Protein AF-A0A7S1ZAR5-F1 (afdb_monomer)

Secondary structure (DSSP, 8-state):
----------TT-EEE---SS--TT--TTGGGTT-EEEEEEE-SSEEEEEESS-B-SSPEEEEEE-TTT--EEEEEEPEEE--SB---SSPEEEE--HHHHHTT-SEEGGG-TTS-EEE-HHHHHHHHHTTSS-GGGEEEEE-BEEEE-S----TT-SS--------

Radius of gyration: 18.42 Å; Cα contacts (8 Å, |Δi|>4): 302; chains: 1; bounding box: 36×43×60 Å

Sequence (167 aa):
NRSDFRKKCAPGTLLRGSSTRRSPFLLSNQKFHKSLILIISDDEDSTIGVMLNHPAAKGLQMEVKETRTGKNIVLAAPIRVGGVIDGLESPLWLHCSPRLREAQIGRPIGGCWEHIWQCTYEEAADALADDLVKLEEFLVVNGISIWPKGEIETEENSGNMLESSSF

Nearest PDB structures (foldseek):
  2ew0-assembly1_A  TM=6.584E-01  e=2.073E-05  Acinetobacter baylyi ADP1
  2hrx-assembly1_A  TM=6.009E-01  e=3.682E-04  Corynebacterium diphtheriae
  2mui-assembly1_A  TM=5.507E-01  e=2.170E-04  Pseudomonas aeruginosa PAO1
  8ipy-assembly1_T  TM=2.490E-01  e=2.320E+00  Homo sapiens
  8i9p-assembly1_LT  TM=2.124E-01  e=2.609E+00  Thermochaetoides thermophila DSM 1495

Structure (mmCIF, N/CA/C/O backbone):
data_AF-A0A7S1ZAR5-F1
#
_entry.id   AF-A0A7S1ZAR5-F1
#
loop_
_atom_site.group_PDB
_atom_site.id
_atom_site.type_symbol
_atom_site.label_atom_id
_atom_site.label_alt_id
_atom_site.label_comp_id
_atom_site.label_asym_id
_atom_site.label_entity_id
_atom_site.label_seq_id
_atom_site.pdbx_PDB_ins_code
_atom_site.Cartn_x
_atom_site.Cartn_y
_atom_site.Cartn_z
_atom_site.occupancy
_atom_site.B_iso_or_equiv
_atom_site.auth_seq_id
_atom_site.auth_comp_id
_atom_site.auth_asym_id
_atom_site.auth_atom_id
_atom_site.pdbx_PDB_model_num
ATOM 1 N N . ASN A 1 1 ? 8.930 19.153 -34.744 1.00 36.06 1 ASN A N 1
ATOM 2 C CA . ASN A 1 1 ? 7.801 18.200 -34.665 1.00 36.06 1 ASN A CA 1
ATOM 3 C C . ASN A 1 1 ? 8.284 16.762 -34.732 1.00 36.06 1 ASN A C 1
ATOM 5 O O . ASN A 1 1 ? 8.284 16.168 -35.799 1.00 36.06 1 ASN A O 1
ATOM 9 N N . ARG A 1 2 ? 8.727 16.226 -33.594 1.00 33.44 2 ARG A N 1
ATOM 10 C CA . ARG A 1 2 ? 8.939 14.794 -33.332 1.00 33.44 2 ARG A CA 1
ATOM 11 C C . ARG A 1 2 ? 9.039 14.655 -31.812 1.00 33.44 2 ARG A C 1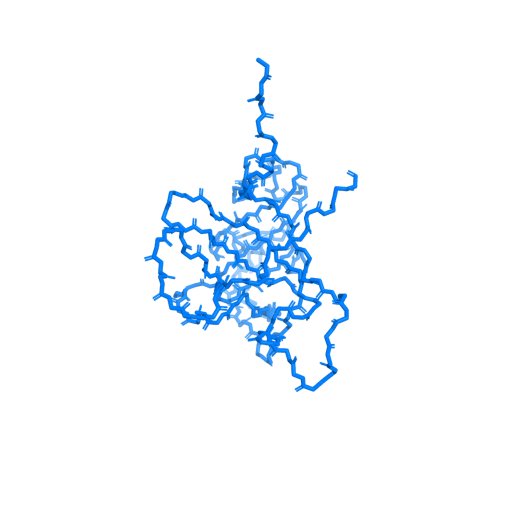
ATOM 13 O O . ARG A 1 2 ? 10.123 14.635 -31.248 1.00 33.44 2 ARG A O 1
ATOM 20 N N . SER A 1 3 ? 7.895 14.732 -31.143 1.00 35.56 3 SER A N 1
ATOM 21 C CA . SER A 1 3 ? 7.780 14.395 -29.726 1.00 35.56 3 SER A CA 1
ATOM 22 C C . SER A 1 3 ? 7.501 12.900 -29.654 1.00 35.56 3 SER A C 1
ATOM 24 O O . SER A 1 3 ? 6.362 12.469 -29.835 1.00 35.56 3 SER A O 1
ATOM 26 N N . ASP A 1 4 ? 8.572 12.126 -29.489 1.00 38.69 4 ASP A N 1
ATOM 27 C CA . ASP A 1 4 ? 8.529 10.690 -29.232 1.00 38.69 4 ASP A CA 1
ATOM 28 C C . ASP A 1 4 ? 7.666 10.425 -27.992 1.00 38.69 4 ASP A C 1
ATOM 30 O O . ASP A 1 4 ? 8.064 10.684 -26.856 1.00 38.69 4 ASP A O 1
ATOM 34 N N . PHE A 1 5 ? 6.467 9.894 -28.217 1.00 37.72 5 PHE A N 1
ATOM 35 C CA . PHE A 1 5 ? 5.571 9.345 -27.203 1.00 37.72 5 PHE A CA 1
ATOM 36 C C . PHE A 1 5 ? 6.128 8.000 -26.700 1.00 37.72 5 PHE A C 1
ATOM 38 O O . PHE A 1 5 ? 5.479 6.958 -26.781 1.00 37.72 5 PHE A O 1
ATOM 45 N N . ARG A 1 6 ? 7.348 7.981 -26.150 1.00 43.72 6 ARG A N 1
ATOM 46 C CA . ARG A 1 6 ? 7.689 6.915 -25.203 1.00 43.72 6 ARG A CA 1
ATOM 47 C C . ARG A 1 6 ? 6.853 7.203 -23.964 1.00 43.72 6 ARG A C 1
ATOM 49 O O . ARG A 1 6 ? 7.216 8.076 -23.182 1.00 43.72 6 ARG A O 1
ATOM 56 N N . LYS A 1 7 ? 5.706 6.527 -23.814 1.00 50.03 7 LYS A N 1
ATOM 57 C CA . LYS A 1 7 ? 4.964 6.479 -22.544 1.00 50.03 7 LYS A CA 1
ATOM 58 C C . LYS A 1 7 ? 5.958 6.029 -21.474 1.00 50.03 7 LYS A C 1
ATOM 60 O O . LYS A 1 7 ? 6.278 4.847 -21.378 1.00 50.03 7 LYS A O 1
ATOM 65 N N . LYS A 1 8 ? 6.524 6.994 -20.753 1.00 62.84 8 LYS A N 1
ATOM 66 C CA . LYS A 1 8 ? 7.488 6.741 -19.690 1.00 62.84 8 LYS A CA 1
ATOM 67 C C . LYS A 1 8 ? 6.717 6.047 -18.572 1.00 62.84 8 LYS A C 1
ATOM 69 O O . LYS A 1 8 ? 5.612 6.469 -18.233 1.00 62.84 8 LYS A O 1
ATOM 74 N N . CYS A 1 9 ? 7.250 4.940 -18.075 1.00 74.56 9 CYS A N 1
ATOM 75 C CA . CYS A 1 9 ? 6.627 4.163 -17.017 1.00 74.56 9 CYS A CA 1
ATOM 76 C C . CYS A 1 9 ? 6.784 4.933 -15.698 1.00 74.56 9 CYS A C 1
ATOM 78 O O . CYS A 1 9 ? 7.759 4.749 -14.990 1.00 74.56 9 CYS A O 1
ATOM 80 N N . ALA A 1 10 ? 5.892 5.884 -15.421 1.00 88.62 10 ALA A N 1
ATOM 81 C CA . ALA A 1 10 ? 6.001 6.745 -14.246 1.00 88.62 10 ALA A CA 1
ATOM 82 C C . ALA A 1 10 ? 5.423 6.058 -12.994 1.00 88.62 10 ALA A C 1
ATOM 84 O O . ALA A 1 10 ? 4.540 5.200 -13.131 1.00 88.62 10 ALA A O 1
ATOM 85 N N . PRO A 1 11 ? 5.840 6.451 -11.775 1.00 92.25 11 PRO A N 1
ATOM 86 C CA . PRO A 1 11 ? 5.190 5.990 -10.554 1.00 92.25 11 PRO A CA 1
ATOM 87 C C . PRO A 1 11 ? 3.676 6.234 -10.608 1.00 92.25 11 PRO A C 1
ATOM 89 O O . PRO A 1 11 ? 3.221 7.239 -11.148 1.00 92.25 11 PRO A O 1
ATOM 92 N N . GLY A 1 12 ? 2.894 5.285 -10.100 1.00 91.25 12 GLY A N 1
ATOM 93 C CA . GLY A 1 12 ? 1.431 5.276 -10.196 1.00 91.25 12 GLY A CA 1
ATOM 94 C C . GLY A 1 12 ? 0.896 4.565 -11.445 1.00 91.25 12 GLY A C 1
ATOM 95 O O . GLY A 1 12 ? -0.294 4.264 -11.514 1.00 91.25 12 GLY A O 1
ATOM 96 N N . THR A 1 13 ? 1.756 4.230 -12.412 1.00 90.06 13 THR A N 1
ATOM 97 C CA . THR A 1 13 ? 1.364 3.432 -13.582 1.00 90.06 13 THR A CA 1
ATOM 98 C C . THR A 1 13 ? 1.058 1.990 -13.176 1.00 90.06 13 THR A C 1
ATOM 100 O O . THR A 1 13 ? 1.860 1.349 -12.494 1.00 90.06 13 THR A O 1
ATOM 103 N N . LEU A 1 14 ? -0.071 1.452 -13.648 1.00 90.00 14 LEU A N 1
ATOM 104 C CA . LEU A 1 14 ? -0.390 0.027 -13.565 1.00 90.00 14 LEU A CA 1
ATOM 105 C C . LEU A 1 14 ? -0.016 -0.676 -14.872 1.00 90.00 14 LEU A C 1
ATOM 107 O O . LEU A 1 14 ? -0.495 -0.319 -15.948 1.00 90.00 14 LEU A O 1
ATOM 111 N N . LEU A 1 15 ? 0.813 -1.708 -14.768 1.00 87.06 15 LEU A N 1
ATOM 112 C CA . LEU A 1 15 ? 1.162 -2.602 -15.861 1.00 87.06 15 LEU A CA 1
ATOM 113 C C . LEU A 1 15 ? 0.459 -3.941 -15.687 1.00 87.06 15 LEU A C 1
ATOM 115 O O . LEU A 1 15 ? 0.396 -4.503 -14.594 1.00 87.06 15 LEU A O 1
ATOM 119 N N . ARG A 1 16 ? -0.020 -4.493 -16.797 1.00 86.19 16 ARG A N 1
ATOM 120 C CA . ARG A 1 16 ? -0.573 -5.842 -16.844 1.00 86.19 16 ARG A CA 1
ATOM 121 C C . ARG A 1 16 ? 0.412 -6.760 -17.554 1.00 86.19 16 ARG A C 1
ATOM 123 O O . ARG A 1 16 ? 0.764 -6.521 -18.706 1.00 86.19 16 ARG A O 1
ATOM 130 N N . GLY A 1 17 ? 0.807 -7.842 -16.892 1.00 77.25 17 GLY A N 1
ATOM 131 C CA . GLY A 1 17 ? 1.562 -8.922 -17.513 1.00 77.25 17 GLY A CA 1
ATOM 132 C C . GLY A 1 17 ? 0.778 -9.514 -18.686 1.00 77.25 17 GLY A C 1
ATOM 133 O O . GLY A 1 17 ? -0.336 -10.021 -18.509 1.00 77.25 17 GLY A O 1
ATOM 134 N N . SER A 1 18 ? 1.342 -9.419 -19.892 1.00 70.12 18 SER A N 1
ATOM 135 C CA . SER A 1 18 ? 0.718 -9.920 -21.120 1.00 70.12 18 SER A CA 1
ATOM 136 C C . SER A 1 18 ? 0.540 -11.448 -21.101 1.00 70.12 18 SER A C 1
ATOM 138 O O . SER A 1 18 ? 1.280 -12.178 -20.441 1.00 70.12 18 SER A O 1
ATOM 140 N N . SER A 1 19 ? -0.462 -11.935 -21.841 1.00 56.47 19 SER A N 1
ATOM 141 C CA . SER A 1 19 ? -0.774 -13.365 -22.018 1.00 56.47 19 SER A CA 1
ATOM 142 C C . SER A 1 19 ? -0.752 -13.810 -23.488 1.00 56.47 19 SER A C 1
ATOM 144 O O . SER A 1 19 ? -1.188 -14.914 -23.817 1.00 56.47 19 SER A O 1
ATOM 146 N N . THR A 1 20 ? -0.263 -12.969 -24.405 1.00 52.38 20 THR A N 1
ATOM 147 C CA . THR A 1 20 ? -0.336 -13.250 -25.843 1.00 52.38 20 THR A CA 1
ATOM 148 C C . THR A 1 20 ? 0.743 -14.249 -26.294 1.00 52.38 20 THR A C 1
ATOM 150 O O . THR A 1 20 ? 1.925 -13.936 -26.364 1.00 52.38 20 THR A O 1
ATOM 153 N N . ARG A 1 21 ? 0.285 -15.471 -26.615 1.00 54.81 21 ARG A N 1
ATOM 154 C CA . ARG A 1 21 ? 0.932 -16.556 -27.392 1.00 54.81 21 ARG A CA 1
ATOM 155 C C . ARG A 1 21 ? 2.422 -16.847 -27.102 1.00 54.81 21 ARG A C 1
ATOM 157 O O . ARG A 1 21 ? 3.281 -16.603 -27.942 1.00 54.81 21 ARG A O 1
ATOM 164 N N . ARG A 1 22 ? 2.712 -17.544 -25.998 1.00 52.44 22 ARG A N 1
ATOM 165 C CA . ARG A 1 22 ? 3.873 -18.457 -25.884 1.00 52.44 22 ARG A CA 1
ATOM 166 C C . ARG A 1 22 ? 3.423 -19.779 -25.259 1.00 52.44 22 ARG A C 1
ATOM 168 O O . ARG A 1 22 ? 2.411 -19.806 -24.564 1.00 52.44 22 ARG A O 1
ATOM 175 N N . SER A 1 23 ? 4.123 -20.866 -25.595 1.00 43.94 23 SER A N 1
ATOM 176 C CA . SER A 1 23 ? 3.835 -22.240 -25.148 1.00 43.94 23 SER A CA 1
ATOM 177 C C . SER A 1 23 ? 3.433 -22.288 -23.662 1.00 43.94 23 SER A C 1
ATOM 179 O O . SER A 1 23 ? 4.129 -21.677 -22.848 1.00 43.94 23 SER A O 1
ATOM 181 N N . PRO A 1 24 ? 2.381 -23.040 -23.276 1.00 53.06 24 PRO A N 1
ATOM 182 C CA . PRO A 1 24 ? 1.924 -23.141 -21.885 1.00 53.06 24 PRO A CA 1
ATOM 183 C C . PRO A 1 24 ? 2.960 -23.755 -20.925 1.00 53.06 24 PRO A C 1
ATOM 185 O O . PRO A 1 24 ? 2.724 -23.781 -19.721 1.00 53.06 24 PRO A O 1
ATOM 188 N N . PHE A 1 25 ? 4.101 -24.225 -21.440 1.00 48.75 25 PHE A N 1
ATOM 189 C CA . PHE A 1 25 ? 5.145 -24.904 -20.671 1.00 48.75 25 PHE A CA 1
ATOM 190 C C . PHE A 1 25 ? 6.492 -24.165 -20.640 1.00 48.75 25 PHE A C 1
ATOM 192 O O . PHE A 1 25 ? 7.346 -24.508 -19.829 1.00 48.75 25 PHE A O 1
ATOM 199 N N . LEU A 1 26 ? 6.704 -23.147 -21.484 1.00 46.28 26 LEU A N 1
ATOM 200 C CA . LEU A 1 26 ? 7.981 -22.428 -21.590 1.00 46.28 26 LEU A CA 1
ATOM 201 C C . LEU A 1 26 ? 7.727 -20.918 -21.617 1.00 46.28 26 LEU A C 1
ATOM 203 O O . LEU A 1 26 ? 7.607 -20.306 -22.679 1.00 46.28 26 LEU A O 1
ATOM 207 N N . LEU A 1 27 ? 7.633 -20.310 -20.435 1.00 48.50 27 LEU A N 1
ATOM 208 C CA . LEU A 1 27 ? 7.672 -18.856 -20.288 1.00 48.50 27 LEU A CA 1
ATOM 209 C C . LEU A 1 27 ? 9.065 -18.481 -19.783 1.00 48.50 27 LEU A C 1
ATOM 211 O O . LEU A 1 27 ? 9.493 -18.984 -18.748 1.00 48.50 27 LEU A O 1
ATOM 215 N N . SER A 1 28 ? 9.741 -17.573 -20.487 1.00 55.75 28 SER A N 1
ATOM 216 C CA . SER A 1 28 ? 11.062 -17.059 -20.100 1.00 55.75 28 SER A CA 1
ATOM 217 C C . SER A 1 28 ? 11.049 -16.327 -18.751 1.00 55.75 28 SER A C 1
ATOM 219 O O . SER A 1 28 ? 12.078 -16.235 -18.099 1.00 55.75 28 SER A O 1
ATOM 221 N N . ASN A 1 29 ? 9.885 -15.849 -18.288 1.00 61.12 29 ASN A N 1
ATOM 222 C CA . ASN A 1 29 ? 9.713 -15.333 -16.930 1.00 61.12 29 ASN A CA 1
ATOM 223 C C . ASN A 1 29 ? 8.283 -15.597 -16.417 1.00 61.12 29 ASN A C 1
ATOM 225 O O . ASN A 1 29 ? 7.404 -14.738 -16.489 1.00 61.12 29 ASN A O 1
ATOM 229 N N . GLN A 1 30 ? 8.029 -16.822 -15.934 1.00 68.31 30 GLN A N 1
ATOM 230 C CA . GLN A 1 30 ? 6.707 -17.264 -15.444 1.00 68.31 30 GLN A CA 1
ATOM 231 C C . GLN A 1 30 ? 6.117 -16.359 -14.352 1.00 68.31 30 GLN A C 1
ATOM 233 O O . GLN A 1 30 ? 4.897 -16.273 -14.221 1.00 68.31 30 GLN A O 1
ATOM 238 N N . LYS A 1 31 ? 6.969 -15.664 -13.592 1.00 72.31 31 LYS A N 1
ATOM 239 C CA . LYS A 1 31 ? 6.583 -14.898 -12.401 1.00 72.31 31 LYS A CA 1
ATOM 240 C C . LYS A 1 31 ? 5.644 -13.728 -12.709 1.00 72.31 31 LYS A C 1
ATOM 242 O O . LYS A 1 31 ? 4.835 -13.366 -11.866 1.00 72.31 31 LYS A O 1
ATOM 247 N N . PHE A 1 32 ? 5.705 -13.174 -13.922 1.00 76.12 32 PHE A N 1
ATOM 248 C CA . PHE A 1 32 ? 4.871 -12.039 -14.339 1.00 76.12 32 PHE A CA 1
ATOM 249 C C . PHE A 1 32 ? 3.673 -12.435 -15.208 1.00 76.12 32 PHE A C 1
ATOM 251 O O . PHE A 1 32 ? 2.947 -11.581 -15.720 1.00 76.12 32 PHE A O 1
ATOM 258 N N . HIS A 1 33 ? 3.435 -13.729 -15.411 1.00 79.25 33 HIS A N 1
ATOM 259 C CA . HIS A 1 33 ? 2.295 -14.159 -16.205 1.00 79.25 33 HIS A CA 1
ATOM 260 C C . HIS A 1 33 ? 0.983 -13.820 -15.486 1.00 79.25 33 HIS A C 1
ATOM 262 O O . HIS A 1 33 ? 0.734 -14.286 -14.375 1.00 79.25 33 HIS A O 1
ATOM 268 N N . LYS A 1 34 ? 0.132 -13.014 -16.140 1.00 82.06 34 LYS A N 1
ATOM 269 C CA . LYS A 1 34 ? -1.119 -12.471 -15.576 1.00 82.06 34 LYS A CA 1
ATOM 270 C C . LYS A 1 34 ? -0.913 -11.634 -14.303 1.00 82.06 34 LYS A C 1
ATOM 272 O O . LYS A 1 34 ? -1.857 -11.478 -13.528 1.00 82.06 34 LYS A O 1
ATOM 277 N N . SER A 1 35 ? 0.283 -11.090 -14.074 1.00 86.31 35 SER A N 1
ATOM 278 C CA . SER A 1 35 ? 0.512 -10.187 -12.947 1.00 86.31 35 SER A CA 1
ATOM 279 C C . SER A 1 35 ? -0.110 -8.810 -13.199 1.00 86.31 35 SER A C 1
ATOM 281 O O . SER A 1 35 ? -0.269 -8.370 -14.341 1.00 86.31 35 SER A O 1
ATOM 283 N N . LEU A 1 36 ? -0.471 -8.129 -12.116 1.00 91.06 36 LEU A N 1
ATOM 284 C CA . LEU A 1 36 ? -0.789 -6.706 -12.095 1.00 91.06 36 LEU A CA 1
ATOM 285 C C . LEU A 1 36 ? 0.310 -6.013 -11.294 1.00 91.06 36 LEU A C 1
ATOM 287 O O . LEU A 1 36 ? 0.478 -6.319 -10.117 1.00 91.06 36 LEU A O 1
ATOM 291 N N . ILE A 1 37 ? 1.067 -5.129 -11.933 1.00 90.94 37 ILE A N 1
ATOM 292 C CA . ILE A 1 37 ? 2.254 -4.487 -11.366 1.00 90.94 37 ILE A CA 1
ATOM 293 C C . ILE A 1 37 ? 1.978 -2.993 -11.219 1.00 90.94 37 ILE A C 1
ATOM 295 O O . ILE A 1 37 ? 1.603 -2.342 -12.188 1.00 90.94 37 ILE A O 1
ATOM 299 N N . LEU A 1 38 ? 2.197 -2.444 -10.031 1.00 93.62 38 LEU A N 1
ATOM 300 C CA . LEU A 1 38 ? 2.208 -1.006 -9.782 1.00 93.62 38 LEU A CA 1
ATOM 301 C C . LEU A 1 38 ? 3.640 -0.490 -9.798 1.00 93.62 38 LEU A C 1
ATOM 303 O O . LEU A 1 38 ? 4.478 -1.007 -9.065 1.00 93.62 38 LEU A O 1
ATOM 307 N N . ILE A 1 39 ? 3.912 0.542 -10.588 1.00 93.12 39 ILE A N 1
ATOM 308 C CA . ILE A 1 39 ? 5.198 1.241 -10.562 1.00 93.12 39 ILE A CA 1
ATOM 309 C C . ILE A 1 39 ? 5.226 2.190 -9.372 1.00 93.12 39 ILE A C 1
ATOM 311 O O . ILE A 1 39 ? 4.332 3.022 -9.217 1.00 93.12 39 ILE A O 1
ATOM 315 N N . ILE A 1 40 ? 6.256 2.067 -8.539 1.00 93.00 40 ILE A N 1
ATOM 316 C CA . ILE A 1 40 ? 6.429 2.870 -7.321 1.00 93.00 40 ILE A CA 1
ATOM 317 C C . ILE A 1 40 ? 7.623 3.824 -7.413 1.00 93.00 40 ILE A C 1
ATOM 319 O O . ILE A 1 40 ? 7.622 4.851 -6.740 1.00 93.00 40 ILE A O 1
ATOM 323 N N . SER A 1 41 ? 8.600 3.524 -8.275 1.00 91.69 41 SER A N 1
ATOM 324 C CA . SER A 1 41 ? 9.735 4.400 -8.580 1.00 91.69 41 SER A CA 1
ATOM 325 C C . SER A 1 41 ? 10.170 4.233 -10.035 1.00 91.69 41 SER A C 1
ATOM 327 O O . SER A 1 41 ? 10.094 3.133 -10.584 1.00 91.69 41 SER A O 1
ATOM 329 N N . ASP A 1 42 ? 10.626 5.320 -10.650 1.00 90.75 42 ASP A N 1
ATOM 330 C CA . ASP A 1 42 ? 11.219 5.337 -11.987 1.00 90.75 42 ASP A CA 1
ATOM 331 C C . ASP A 1 42 ? 12.273 6.448 -12.051 1.00 90.75 42 ASP A C 1
ATOM 333 O O . ASP A 1 42 ? 11.927 7.630 -12.064 1.00 90.75 42 ASP A O 1
ATOM 337 N N . ASP A 1 43 ? 13.550 6.073 -12.075 1.00 90.19 43 ASP A N 1
ATOM 338 C CA . ASP A 1 43 ? 14.688 6.996 -12.160 1.00 90.19 43 ASP A CA 1
ATOM 339 C C . ASP A 1 43 ? 15.566 6.681 -13.385 1.00 90.19 43 ASP A C 1
ATOM 341 O O . ASP A 1 43 ? 15.119 6.009 -14.318 1.00 90.19 43 ASP A O 1
ATOM 345 N N . GLU A 1 44 ? 16.764 7.257 -13.476 1.00 88.88 44 GLU A N 1
ATOM 346 C CA . GLU A 1 44 ? 17.664 7.034 -14.617 1.00 88.88 44 GLU A CA 1
ATOM 347 C C . GLU A 1 44 ? 18.277 5.629 -14.617 1.00 88.88 44 GLU A C 1
ATOM 349 O O . GLU A 1 44 ? 18.535 5.093 -15.695 1.00 88.88 44 GLU A O 1
ATOM 354 N N . ASP A 1 45 ? 18.408 5.012 -13.442 1.00 88.25 45 ASP A N 1
ATOM 355 C CA . ASP A 1 45 ? 19.116 3.750 -13.229 1.00 88.25 45 ASP A CA 1
ATOM 356 C C . ASP A 1 45 ? 18.172 2.547 -13.224 1.00 88.25 45 ASP A C 1
ATOM 358 O O . ASP A 1 45 ? 18.569 1.428 -13.553 1.00 88.25 45 ASP A O 1
ATOM 362 N N . SER A 1 46 ? 16.910 2.734 -12.831 1.00 88.56 46 SER A N 1
ATOM 363 C CA . SER A 1 46 ? 15.967 1.637 -12.662 1.00 88.56 46 SER A CA 1
ATOM 364 C C . SER A 1 46 ? 14.494 2.051 -12.698 1.00 88.56 46 SER A C 1
ATOM 366 O O . SER A 1 46 ? 14.101 3.200 -12.490 1.00 88.56 46 SER A O 1
ATOM 368 N N . THR A 1 47 ? 13.647 1.060 -12.959 1.00 91.00 47 THR A N 1
ATOM 369 C CA . THR A 1 47 ? 12.212 1.095 -12.684 1.00 91.00 47 THR A CA 1
ATOM 370 C C . THR A 1 47 ? 11.918 0.091 -11.573 1.00 91.00 47 THR A C 1
ATOM 372 O O . THR A 1 47 ? 12.369 -1.053 -11.637 1.00 91.00 47 THR A O 1
ATOM 375 N N . ILE A 1 48 ? 11.135 0.489 -10.572 1.00 91.62 48 ILE A N 1
ATOM 376 C CA . ILE A 1 48 ? 10.738 -0.362 -9.445 1.00 91.62 48 ILE A CA 1
ATOM 377 C C . ILE A 1 48 ? 9.221 -0.492 -9.421 1.00 91.62 48 ILE A C 1
ATOM 379 O O . ILE A 1 48 ? 8.490 0.500 -9.490 1.00 91.62 48 ILE A O 1
ATOM 383 N N . GLY A 1 49 ? 8.737 -1.720 -9.264 1.00 91.75 49 GLY A N 1
ATOM 384 C CA . GLY A 1 49 ? 7.316 -1.997 -9.137 1.00 91.75 49 GLY A CA 1
ATOM 385 C C . GLY A 1 49 ? 6.995 -3.156 -8.209 1.00 91.75 49 GLY A C 1
ATOM 386 O O . GLY A 1 49 ? 7.861 -3.935 -7.815 1.00 91.75 49 GLY A O 1
ATOM 387 N N . VAL A 1 50 ? 5.716 -3.263 -7.868 1.00 92.81 50 VAL A N 1
ATOM 388 C CA . VAL A 1 50 ? 5.177 -4.276 -6.960 1.00 92.81 50 VAL A CA 1
ATOM 389 C C . VAL A 1 50 ? 4.002 -5.003 -7.597 1.00 92.81 50 VAL A C 1
ATOM 391 O O . VAL A 1 50 ? 3.099 -4.386 -8.157 1.00 92.81 50 VAL A O 1
ATOM 394 N N . MET A 1 51 ? 3.997 -6.329 -7.510 1.00 92.44 51 MET A N 1
ATOM 395 C CA . MET A 1 51 ? 2.860 -7.156 -7.904 1.00 92.44 51 MET A CA 1
ATOM 396 C C . MET A 1 51 ? 1.729 -7.076 -6.872 1.00 92.44 51 MET A C 1
ATOM 398 O O . MET A 1 51 ? 1.923 -7.307 -5.682 1.00 92.44 51 MET A O 1
ATOM 402 N N . LEU A 1 52 ? 0.517 -6.793 -7.345 1.00 92.94 52 LEU A N 1
ATOM 403 C CA . LEU A 1 52 ? -0.665 -6.573 -6.506 1.00 92.94 52 LEU A CA 1
ATOM 404 C C . LEU A 1 52 ? -1.567 -7.806 -6.372 1.00 92.94 52 LEU A C 1
ATOM 406 O O . LEU A 1 52 ? -2.486 -7.824 -5.554 1.00 92.94 52 LEU A O 1
ATOM 410 N N . ASN A 1 53 ? -1.371 -8.831 -7.200 1.00 90.94 53 ASN A N 1
ATOM 411 C CA . ASN A 1 53 ? -2.315 -9.942 -7.336 1.00 90.94 53 ASN A CA 1
ATOM 412 C C . ASN A 1 53 ? -1.723 -11.322 -7.021 1.00 90.94 53 ASN A C 1
ATOM 414 O O . ASN A 1 53 ? -2.338 -12.331 -7.365 1.00 90.94 53 ASN A O 1
ATOM 418 N N . HIS A 1 54 ? -0.570 -11.380 -6.350 1.00 89.25 54 HIS A N 1
ATOM 419 C CA . HIS A 1 54 ? 0.026 -12.637 -5.904 1.00 89.25 54 HIS A CA 1
ATOM 420 C C . HIS A 1 54 ? -0.065 -12.769 -4.374 1.00 89.25 54 HIS A C 1
ATOM 422 O O . HIS A 1 54 ? 0.721 -12.139 -3.673 1.00 89.25 54 HIS A O 1
ATOM 428 N N . PRO A 1 55 ? -1.037 -13.518 -3.822 1.00 89.88 55 PRO A N 1
ATOM 429 C CA . PRO A 1 55 ? -1.167 -13.678 -2.375 1.00 89.88 55 PRO A CA 1
ATOM 430 C C . PRO A 1 55 ? -0.011 -14.509 -1.801 1.00 89.88 55 PRO A C 1
ATOM 432 O O . PRO A 1 55 ? 0.406 -15.501 -2.397 1.00 89.88 55 PRO A O 1
ATOM 435 N N . ALA A 1 56 ? 0.479 -14.123 -0.626 1.00 88.69 56 ALA A N 1
ATOM 436 C CA . ALA A 1 56 ? 1.437 -14.907 0.141 1.00 88.69 56 ALA A CA 1
ATOM 437 C C . ALA A 1 56 ? 0.724 -15.985 0.976 1.00 88.69 56 ALA A C 1
ATOM 439 O O . ALA A 1 56 ? -0.441 -15.846 1.344 1.00 88.69 56 ALA A O 1
ATOM 440 N N . ALA A 1 57 ? 1.448 -17.051 1.330 1.00 85.62 57 ALA A N 1
ATOM 441 C CA . ALA A 1 57 ? 0.923 -18.112 2.196 1.00 85.62 57 ALA A CA 1
ATOM 442 C C . ALA A 1 57 ? 0.773 -17.680 3.668 1.00 85.62 57 ALA A C 1
ATOM 444 O O . ALA A 1 57 ? 0.035 -18.308 4.424 1.00 85.62 57 ALA A O 1
ATOM 445 N N . LYS A 1 58 ? 1.492 -16.632 4.088 1.00 84.69 58 LYS A N 1
ATOM 446 C CA . LYS A 1 58 ? 1.479 -16.102 5.455 1.00 84.69 58 LYS A CA 1
ATOM 447 C C . LYS A 1 58 ? 0.963 -14.665 5.451 1.00 84.69 58 LYS A C 1
ATOM 449 O O . LYS A 1 58 ? 1.313 -13.889 4.566 1.00 84.69 58 LYS A O 1
ATOM 454 N N . GLY A 1 59 ? 0.150 -14.331 6.450 1.00 87.25 59 GLY A N 1
ATOM 455 C CA . GLY A 1 59 ? -0.229 -12.953 6.758 1.00 87.25 59 GLY A CA 1
ATOM 456 C C . GLY A 1 59 ? 0.765 -12.286 7.710 1.00 87.25 59 GLY A C 1
ATOM 457 O O . GLY A 1 59 ? 1.609 -12.956 8.308 1.00 87.25 59 GLY A O 1
ATOM 458 N N . LEU A 1 60 ? 0.636 -10.972 7.862 1.00 90.19 60 LEU A N 1
ATOM 459 C CA . LEU A 1 60 ? 1.362 -10.176 8.845 1.00 90.19 60 LEU A CA 1
ATOM 460 C C . LEU A 1 60 ? 0.503 -10.054 10.101 1.00 90.19 60 LEU A C 1
ATOM 462 O O . LEU A 1 60 ? -0.637 -9.602 10.012 1.00 90.19 60 LEU A O 1
ATOM 466 N N . GLN A 1 61 ? 1.036 -10.441 11.259 1.00 92.69 61 GLN A N 1
ATOM 467 C CA . GLN A 1 61 ? 0.382 -10.130 12.527 1.00 92.69 61 GLN A CA 1
ATOM 468 C C . GLN A 1 61 ? 0.762 -8.718 12.956 1.00 92.69 61 GLN A C 1
ATOM 470 O O . GLN A 1 61 ? 1.939 -8.368 12.956 1.00 92.69 61 GLN A O 1
ATOM 475 N N . MET A 1 62 ? -0.242 -7.929 13.311 1.00 91.31 62 MET A N 1
ATOM 476 C CA . MET A 1 62 ? -0.080 -6.593 13.858 1.00 91.31 62 MET A CA 1
ATOM 477 C C . MET A 1 62 ? -0.643 -6.577 15.264 1.00 91.31 62 MET A C 1
ATOM 479 O O . MET A 1 62 ? -1.766 -7.034 15.483 1.00 91.31 62 MET A O 1
ATOM 483 N N . GLU A 1 63 ? 0.102 -5.997 16.191 1.00 92.25 63 GLU A N 1
ATOM 484 C CA . GLU A 1 63 ? -0.419 -5.650 17.504 1.00 92.25 63 GLU A CA 1
ATOM 485 C C . GLU A 1 63 ? -0.745 -4.163 17.497 1.00 92.25 63 GLU A C 1
ATOM 487 O O . GLU A 1 63 ? 0.133 -3.323 17.307 1.00 92.25 63 GLU A O 1
ATOM 492 N N . VAL A 1 64 ? -2.023 -3.845 17.670 1.00 92.94 64 VAL A N 1
ATOM 493 C CA . VAL A 1 64 ? -2.525 -2.472 17.698 1.00 92.94 64 VAL A CA 1
ATOM 494 C C . VAL A 1 64 ? -3.205 -2.256 19.040 1.00 92.94 64 VAL A C 1
ATOM 496 O O . VAL A 1 64 ? -3.904 -3.135 19.543 1.00 92.94 64 VAL A O 1
ATOM 499 N N . LYS A 1 65 ? -3.000 -1.094 19.653 1.00 92.94 65 LYS A N 1
ATOM 500 C CA . LYS A 1 65 ? -3.674 -0.728 20.897 1.00 92.94 65 LYS A CA 1
ATOM 501 C C . LYS A 1 65 ? -4.809 0.230 20.566 1.00 92.94 65 LYS A C 1
ATOM 503 O O . LYS A 1 65 ? -4.541 1.373 20.234 1.00 92.94 65 LYS A O 1
ATOM 508 N N . GLU A 1 66 ? -6.055 -0.230 20.661 1.00 92.38 66 GLU A N 1
ATOM 509 C CA . GLU A 1 66 ? -7.231 0.600 20.366 1.00 92.38 66 GLU A CA 1
ATOM 510 C C . GLU A 1 66 ? -7.238 1.835 21.278 1.00 92.38 66 GLU A C 1
ATOM 512 O O . GLU A 1 66 ? -7.244 1.707 22.506 1.00 92.38 66 GLU A O 1
ATOM 517 N N . THR A 1 67 ? -7.281 3.031 20.694 1.00 91.25 67 THR A N 1
ATOM 518 C CA . THR A 1 67 ? -7.190 4.303 21.422 1.00 91.25 67 THR A CA 1
ATOM 519 C C . THR A 1 67 ? -8.366 4.486 22.379 1.00 91.25 67 THR A C 1
ATOM 521 O O . THR A 1 67 ? -8.199 4.927 23.516 1.00 91.25 67 THR A O 1
ATOM 524 N N . ARG A 1 68 ? -9.572 4.088 21.956 1.00 88.75 68 ARG A N 1
ATOM 525 C CA . ARG A 1 68 ? -10.808 4.292 22.725 1.00 88.75 68 ARG A CA 1
ATOM 526 C C . ARG A 1 68 ? -10.906 3.407 23.969 1.00 88.75 68 ARG A C 1
ATOM 528 O O . ARG A 1 68 ? -11.390 3.860 25.003 1.00 88.75 68 ARG A O 1
ATOM 535 N N . THR A 1 69 ? -10.519 2.137 23.863 1.00 90.06 69 THR A N 1
ATOM 536 C CA . THR A 1 69 ? -10.671 1.154 24.955 1.00 90.06 69 THR A CA 1
ATOM 537 C C . THR A 1 69 ? -9.354 0.863 25.676 1.00 90.06 69 THR A C 1
ATOM 539 O O . THR A 1 69 ? -9.363 0.269 26.753 1.00 90.06 69 THR A O 1
ATOM 542 N N . GLY A 1 70 ? -8.218 1.246 25.085 1.00 91.31 70 GLY A N 1
ATOM 543 C CA . GLY A 1 70 ? -6.876 0.890 25.542 1.00 91.31 70 GLY A CA 1
ATOM 544 C C . GLY A 1 70 ? -6.531 -0.591 25.367 1.00 91.31 70 GLY A C 1
ATOM 545 O O . GLY A 1 70 ? -5.492 -1.028 25.867 1.00 91.31 70 GLY A O 1
ATOM 546 N N . LYS A 1 71 ? -7.393 -1.372 24.705 1.00 91.75 71 LYS A N 1
ATOM 547 C CA . LYS A 1 71 ? -7.236 -2.815 24.530 1.00 91.75 71 LYS A CA 1
ATOM 548 C C . LYS A 1 71 ? -6.235 -3.117 23.418 1.00 91.75 71 LYS A C 1
ATOM 550 O O . LYS A 1 71 ? -6.330 -2.571 22.324 1.00 91.75 71 LYS A O 1
ATOM 555 N N . ASN A 1 72 ? -5.341 -4.067 23.674 1.00 92.56 72 ASN A N 1
ATOM 556 C CA . ASN A 1 72 ? -4.500 -4.635 22.626 1.00 92.56 72 ASN A CA 1
ATOM 557 C C . ASN A 1 72 ? -5.333 -5.590 21.763 1.00 92.56 72 ASN A C 1
ATOM 559 O O . ASN A 1 72 ? -5.956 -6.531 22.269 1.00 92.56 72 ASN A O 1
ATOM 563 N N . ILE A 1 73 ? -5.337 -5.340 20.463 1.00 92.56 73 ILE A N 1
ATOM 564 C CA . ILE A 1 73 ? -5.943 -6.176 19.437 1.00 92.56 73 ILE A CA 1
ATOM 565 C C . ILE A 1 73 ? -4.838 -6.732 18.542 1.00 92.56 73 ILE A C 1
ATOM 567 O O . ILE A 1 73 ? -3.892 -6.031 18.189 1.00 92.56 73 ILE A O 1
ATOM 571 N N . VAL A 1 74 ? -4.963 -8.008 18.184 1.00 93.62 74 VAL A N 1
ATOM 572 C CA . VAL A 1 74 ? -4.078 -8.644 17.207 1.00 93.62 74 VAL A CA 1
ATOM 573 C C . VAL A 1 74 ? -4.845 -8.767 15.901 1.00 93.62 74 VAL A C 1
ATOM 575 O O . VAL A 1 74 ? -5.897 -9.406 15.852 1.00 93.62 74 VAL A O 1
ATOM 578 N N . LEU A 1 75 ? -4.327 -8.135 14.856 1.00 93.62 75 LEU A N 1
ATOM 579 C CA . LEU A 1 75 ? -4.890 -8.139 13.512 1.00 93.62 75 LEU A CA 1
ATOM 580 C C . LEU A 1 75 ? -3.999 -8.966 12.583 1.00 93.62 75 LEU A C 1
ATOM 582 O O . LEU A 1 75 ? -2.784 -8.996 12.746 1.00 93.62 75 LEU A O 1
ATOM 586 N N . ALA A 1 76 ? -4.598 -9.646 11.606 1.00 93.69 76 ALA A N 1
ATOM 587 C CA . ALA A 1 76 ? -3.873 -10.465 10.636 1.00 93.69 76 ALA A CA 1
ATOM 588 C C . ALA A 1 76 ? -4.072 -9.906 9.221 1.00 93.69 76 ALA A C 1
ATOM 590 O O . ALA A 1 76 ? -5.094 -10.160 8.584 1.00 93.69 76 ALA A O 1
ATOM 591 N N . ALA A 1 77 ? -3.096 -9.143 8.729 1.00 92.81 77 ALA A N 1
ATOM 592 C CA . ALA A 1 77 ? -3.151 -8.521 7.413 1.00 92.81 77 ALA A CA 1
ATOM 593 C C . ALA A 1 77 ? -2.741 -9.521 6.315 1.00 92.81 77 ALA A C 1
ATOM 595 O O . ALA A 1 77 ? -1.654 -10.106 6.395 1.00 92.81 77 ALA A O 1
ATOM 596 N N . PRO A 1 78 ? -3.558 -9.731 5.266 1.00 93.81 78 PRO A N 1
ATOM 597 C CA . PRO A 1 78 ? -3.158 -10.544 4.123 1.00 93.81 78 PRO A CA 1
ATOM 598 C C . PRO A 1 78 ? -1.993 -9.891 3.368 1.00 93.81 78 PRO A C 1
ATOM 600 O O . PRO A 1 78 ? -2.121 -8.773 2.867 1.00 93.81 78 PRO A O 1
ATOM 603 N N . ILE A 1 79 ? -0.874 -10.608 3.240 1.00 93.00 79 ILE A N 1
ATOM 604 C CA . ILE A 1 79 ? 0.296 -10.141 2.489 1.00 93.00 79 ILE A CA 1
ATOM 605 C C . ILE A 1 79 ? 0.203 -10.616 1.038 1.00 93.00 79 ILE A C 1
ATOM 607 O O . ILE A 1 79 ? -0.233 -11.733 0.749 1.00 93.00 79 ILE A O 1
ATOM 611 N N . ARG A 1 80 ? 0.664 -9.776 0.115 1.00 92.75 80 ARG A N 1
ATOM 612 C CA . ARG A 1 80 ? 0.965 -10.139 -1.271 1.00 92.75 80 ARG A CA 1
ATOM 613 C C . ARG A 1 80 ? 2.465 -10.139 -1.511 1.00 92.75 80 ARG A C 1
ATOM 615 O O . ARG A 1 80 ? 3.183 -9.348 -0.916 1.00 92.75 80 ARG A O 1
ATOM 622 N N . VAL A 1 81 ? 2.929 -11.000 -2.400 1.00 89.62 81 VAL A N 1
ATOM 623 C CA . VAL A 1 81 ? 4.317 -11.019 -2.862 1.00 89.62 81 VAL A CA 1
ATOM 624 C C . VAL A 1 81 ? 4.438 -10.063 -4.047 1.00 89.62 81 VAL A C 1
ATOM 626 O O . VAL A 1 81 ? 3.875 -10.308 -5.114 1.00 89.62 81 VAL A O 1
ATOM 629 N N . GLY A 1 82 ? 5.154 -8.962 -3.847 1.00 86.38 82 GLY A N 1
ATOM 630 C CA . GLY A 1 82 ? 5.353 -7.887 -4.813 1.00 86.38 82 GLY A CA 1
ATOM 631 C C . GLY A 1 82 ? 6.489 -8.127 -5.805 1.00 86.38 82 GLY A C 1
ATOM 632 O O . GLY A 1 82 ? 6.527 -7.483 -6.856 1.00 86.38 82 GLY A O 1
ATOM 633 N N . GLY A 1 83 ? 7.392 -9.068 -5.534 1.00 84.56 83 GLY A N 1
ATOM 634 C CA . GLY A 1 83 ? 8.518 -9.350 -6.416 1.00 84.56 83 GLY A CA 1
ATOM 635 C C . GLY A 1 83 ? 9.463 -10.417 -5.890 1.00 84.56 83 GLY A C 1
ATOM 636 O O . GLY A 1 83 ? 9.153 -11.115 -4.936 1.00 84.56 83 GLY A O 1
ATOM 637 N N . VAL A 1 84 ? 10.591 -10.575 -6.585 1.00 71.31 84 VAL A N 1
ATOM 638 C CA . VAL A 1 84 ? 11.599 -11.616 -6.299 1.00 71.31 84 VAL A CA 1
ATOM 639 C C . VAL A 1 84 ? 12.598 -11.159 -5.244 1.00 71.31 84 VAL A C 1
ATOM 641 O O . VAL A 1 84 ? 13.208 -11.989 -4.577 1.00 71.31 84 VAL A O 1
ATOM 644 N N . ILE A 1 85 ? 12.786 -9.846 -5.117 1.00 73.38 85 ILE A N 1
ATOM 645 C CA . ILE A 1 85 ? 13.658 -9.281 -4.099 1.00 73.38 85 ILE A CA 1
ATOM 646 C C . ILE A 1 85 ? 12.837 -9.205 -2.817 1.00 73.38 85 ILE A C 1
ATOM 648 O O . ILE A 1 85 ? 12.167 -8.207 -2.541 1.00 73.38 85 ILE A O 1
ATOM 652 N N . ASP A 1 86 ? 12.868 -10.310 -2.080 1.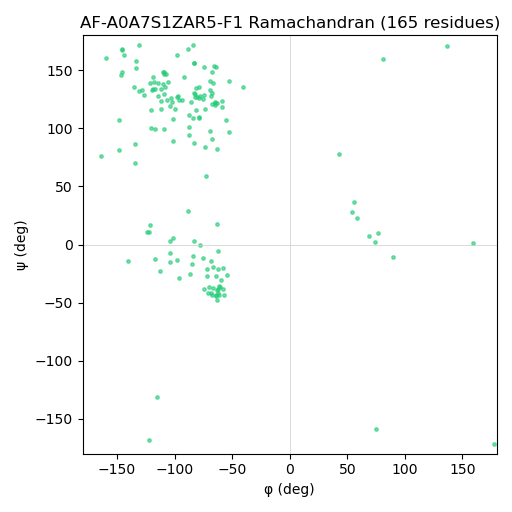00 60.81 86 ASP A N 1
ATOM 653 C CA . ASP A 1 86 ? 12.496 -10.366 -0.674 1.00 60.81 86 ASP A CA 1
ATOM 654 C C . ASP A 1 86 ? 13.629 -9.698 0.113 1.00 60.81 86 ASP A C 1
ATOM 656 O O . ASP A 1 86 ? 14.776 -10.138 0.050 1.00 60.81 86 ASP A O 1
ATOM 660 N N . GLY A 1 87 ? 13.344 -8.590 0.797 1.00 47.53 87 GLY A N 1
ATOM 661 C CA . GLY A 1 87 ? 14.405 -7.832 1.469 1.00 47.53 87 GLY A CA 1
ATOM 662 C C . GLY A 1 87 ? 14.099 -6.377 1.799 1.00 47.53 87 GLY A C 1
ATOM 663 O O . GLY A 1 87 ? 14.957 -5.706 2.361 1.00 47.53 87 GLY A O 1
ATOM 664 N N . LEU A 1 88 ? 12.897 -5.873 1.501 1.00 56.00 88 LEU A N 1
ATOM 665 C CA . LEU A 1 88 ? 12.423 -4.717 2.253 1.00 56.00 88 LEU A CA 1
ATOM 666 C C . LEU A 1 88 ? 12.236 -5.174 3.703 1.00 56.00 88 LEU A C 1
ATOM 668 O O . LEU A 1 88 ? 11.465 -6.095 3.963 1.00 56.00 88 LEU A O 1
ATOM 672 N N . GLU A 1 89 ? 12.951 -4.546 4.637 1.00 64.50 89 GLU A N 1
ATOM 673 C CA . GLU A 1 89 ? 12.820 -4.827 6.075 1.00 64.50 89 GLU A CA 1
ATOM 674 C C . GLU A 1 89 ? 11.380 -4.616 6.576 1.00 64.50 89 GLU A C 1
ATOM 676 O O . GLU A 1 89 ? 10.984 -5.185 7.591 1.00 64.50 89 GLU A O 1
ATOM 681 N N . SER A 1 90 ? 10.582 -3.842 5.832 1.00 80.75 90 SER A N 1
ATOM 682 C CA . SER A 1 90 ? 9.180 -3.562 6.117 1.00 80.75 90 SER A CA 1
ATOM 683 C C . SER A 1 90 ? 8.322 -3.673 4.848 1.00 80.75 90 SER A C 1
ATOM 685 O O . SER A 1 90 ? 8.723 -3.172 3.793 1.00 80.75 90 SER A O 1
ATOM 687 N N . PRO A 1 91 ? 7.146 -4.321 4.906 1.00 89.75 91 PRO A N 1
ATOM 688 C CA . PRO A 1 91 ? 6.248 -4.407 3.765 1.00 89.75 91 PRO A CA 1
ATOM 689 C C . PRO A 1 91 ? 5.683 -3.034 3.382 1.00 89.75 91 PRO A C 1
ATOM 691 O O . PRO A 1 91 ? 5.515 -2.143 4.212 1.00 89.75 91 PRO A O 1
ATOM 694 N N . LEU A 1 92 ? 5.324 -2.888 2.110 1.00 92.81 92 LEU A N 1
ATOM 695 C CA . LEU A 1 92 ? 4.642 -1.716 1.585 1.00 92.81 92 LEU A CA 1
ATOM 696 C C . LEU A 1 92 ? 3.154 -1.762 1.948 1.00 92.81 92 LEU A C 1
ATOM 698 O O . LEU A 1 92 ? 2.466 -2.739 1.639 1.00 92.81 92 LEU A O 1
ATOM 702 N N . TRP A 1 93 ? 2.654 -0.684 2.547 1.00 96.25 93 TRP A N 1
ATOM 703 C CA . TRP A 1 93 ? 1.241 -0.502 2.863 1.00 96.25 93 TRP A CA 1
ATOM 704 C C . TRP A 1 93 ? 0.596 0.432 1.854 1.00 96.25 93 TRP A C 1
ATOM 706 O O . TRP A 1 93 ? 1.044 1.562 1.674 1.00 96.25 93 TRP A O 1
ATOM 716 N N . LEU A 1 94 ? -0.449 -0.051 1.187 1.00 97.12 94 LEU A N 1
ATOM 717 C CA . LEU A 1 94 ? -1.181 0.689 0.168 1.00 97.12 94 LEU A CA 1
ATOM 718 C C . LEU A 1 94 ? -2.640 0.872 0.576 1.00 97.12 94 LEU A C 1
ATOM 720 O O . LEU A 1 94 ? -3.243 -0.051 1.115 1.00 97.12 94 LEU A O 1
ATOM 724 N N . HIS A 1 95 ? -3.239 2.014 0.248 1.00 97.25 95 HIS A N 1
ATOM 725 C CA . HIS A 1 95 ? -4.682 2.220 0.382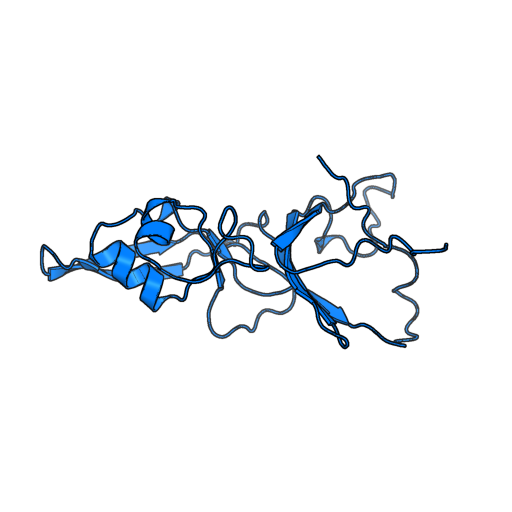 1.00 97.25 95 HIS A CA 1
ATOM 726 C C . HIS A 1 95 ? -5.239 3.089 -0.749 1.00 97.25 95 HIS A C 1
ATOM 728 O O . HIS A 1 95 ? -4.515 3.783 -1.463 1.00 97.25 95 HIS A O 1
ATOM 734 N N . CYS A 1 96 ? -6.560 3.049 -0.912 1.00 95.69 96 CYS A N 1
ATOM 735 C CA . CYS A 1 96 ? -7.325 3.976 -1.759 1.00 95.69 96 CYS A CA 1
ATOM 736 C C . CYS A 1 96 ? -8.432 4.692 -0.962 1.00 95.69 96 CYS A C 1
ATOM 738 O O . CYS A 1 96 ? -9.300 5.341 -1.544 1.00 95.69 96 CYS A O 1
ATOM 740 N N . SER A 1 97 ? -8.419 4.560 0.370 1.00 95.75 97 SER A N 1
ATOM 741 C CA . SER A 1 97 ? -9.482 5.064 1.241 1.00 95.75 97 SER A CA 1
ATOM 742 C C . SER A 1 97 ? -9.579 6.596 1.203 1.00 95.75 97 SER A C 1
ATOM 744 O O . SER A 1 97 ? -8.597 7.265 1.539 1.00 95.75 97 SER A O 1
ATOM 746 N N . PRO A 1 98 ? -10.739 7.189 0.856 1.00 94.50 98 PRO A N 1
ATOM 747 C CA . PRO A 1 98 ? -10.953 8.634 0.947 1.00 94.50 98 PRO A CA 1
ATOM 748 C C . PRO A 1 98 ? -10.736 9.179 2.361 1.00 94.50 98 PRO A C 1
ATOM 750 O O . PRO A 1 98 ? -10.107 10.219 2.510 1.00 94.50 98 PRO A O 1
ATOM 753 N N . ARG A 1 99 ? -11.153 8.429 3.390 1.00 95.56 99 ARG A N 1
ATOM 754 C CA . ARG A 1 99 ? -11.031 8.832 4.801 1.00 95.56 99 ARG A CA 1
ATOM 755 C C . ARG A 1 99 ? -9.573 9.002 5.230 1.00 95.56 99 ARG A C 1
ATOM 757 O O . ARG A 1 99 ? -9.240 9.976 5.892 1.00 95.56 99 ARG A O 1
ATOM 764 N N . LEU A 1 100 ? -8.698 8.088 4.804 1.00 96.12 100 LEU A N 1
ATOM 765 C CA . LEU A 1 100 ? -7.257 8.187 5.068 1.00 96.12 100 LEU A CA 1
ATOM 766 C C . LEU A 1 100 ? -6.625 9.379 4.341 1.00 96.12 100 LEU A C 1
ATOM 768 O O . LEU A 1 100 ? -5.774 10.058 4.903 1.00 96.12 100 LEU A O 1
ATOM 772 N N . ARG A 1 101 ? -7.076 9.680 3.116 1.00 95.00 101 ARG A N 1
ATOM 773 C CA . ARG A 1 101 ? -6.597 10.852 2.364 1.00 95.00 101 ARG A CA 1
ATOM 774 C C . ARG A 1 101 ? -7.032 12.165 3.003 1.00 95.00 101 ARG A C 1
ATOM 776 O O . ARG A 1 101 ? -6.230 13.086 3.109 1.00 95.00 101 ARG A O 1
ATOM 783 N N . GLU A 1 102 ? -8.283 12.255 3.444 1.00 94.50 102 GLU A N 1
ATOM 784 C CA . GLU A 1 102 ? -8.796 13.414 4.183 1.00 94.50 102 GLU A CA 1
ATOM 785 C C . GLU A 1 102 ? -8.018 13.629 5.488 1.00 94.50 102 GLU A C 1
ATOM 787 O O . GLU A 1 102 ? -7.702 14.766 5.830 1.00 94.50 102 GLU A O 1
ATOM 792 N N . ALA A 1 103 ? -7.625 12.539 6.154 1.00 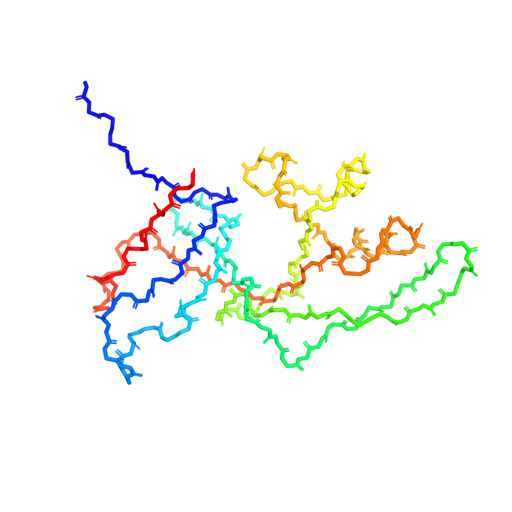95.50 103 ALA A N 1
ATOM 793 C CA . ALA A 1 103 ? -6.761 12.556 7.333 1.00 95.50 103 ALA A CA 1
ATOM 794 C C . ALA A 1 103 ? -5.262 12.763 7.024 1.00 95.50 103 ALA A C 1
ATOM 796 O O . ALA A 1 103 ? -4.464 12.817 7.954 1.00 95.50 103 ALA A O 1
ATOM 797 N N . GLN A 1 104 ? -4.876 12.894 5.746 1.00 94.62 104 GLN A N 1
ATOM 798 C CA . GLN A 1 104 ? -3.485 13.051 5.290 1.00 94.62 104 GLN A CA 1
ATOM 799 C C . GLN A 1 104 ? -2.547 11.927 5.761 1.00 94.62 104 GLN A C 1
ATOM 801 O O . GLN A 1 104 ? -1.381 12.162 6.067 1.00 94.62 104 GLN A O 1
ATOM 806 N N . ILE A 1 105 ? -3.058 10.698 5.807 1.00 96.25 105 ILE A N 1
ATOM 807 C CA . ILE A 1 105 ? -2.280 9.513 6.164 1.00 96.25 105 ILE A CA 1
ATOM 808 C C . ILE A 1 105 ? -1.582 8.980 4.911 1.00 96.25 105 ILE A C 1
ATOM 810 O O . ILE A 1 105 ? -2.238 8.665 3.915 1.00 96.25 105 ILE A O 1
ATOM 814 N N . GLY A 1 106 ? -0.252 8.881 4.961 1.00 95.25 106 GLY A N 1
ATOM 815 C CA . GLY A 1 106 ? 0.574 8.463 3.835 1.00 95.25 106 GLY A CA 1
ATOM 816 C C . GLY A 1 106 ? 0.734 9.528 2.744 1.00 95.25 106 GLY A C 1
ATOM 817 O O . GLY A 1 106 ? 0.582 10.731 2.955 1.00 95.25 106 GLY A O 1
ATOM 818 N N . ARG A 1 107 ? 1.081 9.080 1.534 1.00 95.31 107 ARG A N 1
ATOM 819 C CA . ARG A 1 107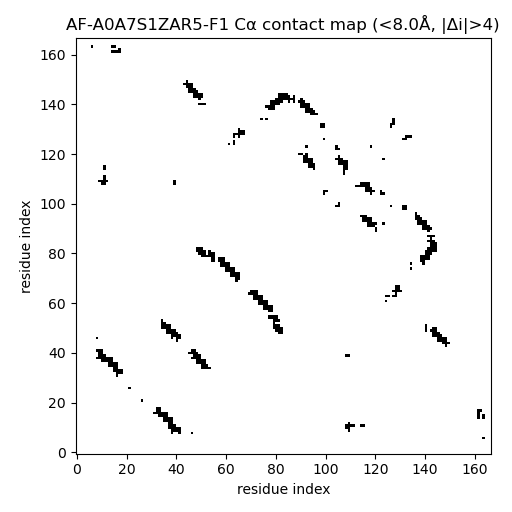 ? 1.335 9.939 0.366 1.00 95.31 107 ARG A CA 1
ATOM 820 C C . ARG A 1 107 ? 0.899 9.288 -0.951 1.00 95.31 107 ARG A C 1
ATOM 822 O O . ARG A 1 107 ? 1.034 8.070 -1.096 1.00 95.31 107 ARG A O 1
ATOM 829 N N . PRO A 1 108 ? 0.458 10.068 -1.955 1.00 95.31 108 PRO A 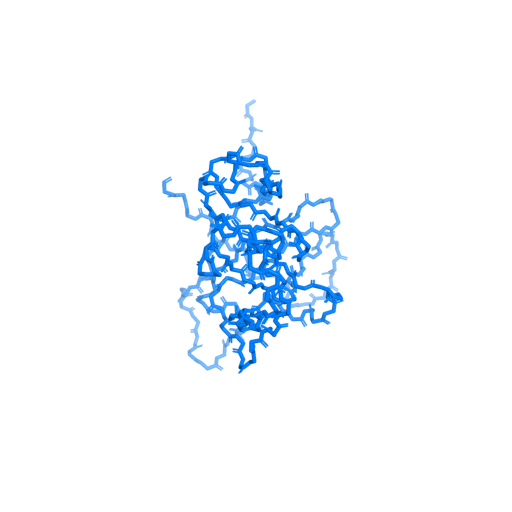N 1
ATOM 830 C CA . PRO A 1 108 ? 0.093 9.526 -3.260 1.00 95.31 108 PRO A CA 1
ATOM 831 C C . PRO A 1 108 ? 1.310 8.969 -4.006 1.00 95.31 108 PRO A C 1
ATOM 833 O O . PRO A 1 108 ? 2.377 9.588 -4.047 1.00 95.31 108 PRO A O 1
ATOM 836 N N . ILE A 1 109 ? 1.143 7.821 -4.663 1.00 92.94 109 ILE A N 1
ATOM 837 C CA . ILE A 1 109 ? 2.155 7.280 -5.577 1.00 92.94 109 ILE A CA 1
ATOM 838 C C . ILE A 1 109 ? 2.033 8.005 -6.923 1.00 92.94 109 ILE A C 1
ATOM 840 O O . ILE A 1 109 ? 0.954 8.076 -7.508 1.00 92.94 109 ILE A O 1
ATOM 844 N N . GLY A 1 110 ? 3.141 8.562 -7.423 1.00 87.38 110 GLY A N 1
ATOM 845 C CA . GLY A 1 110 ? 3.155 9.284 -8.704 1.00 87.38 110 GLY A CA 1
ATOM 846 C C . GLY A 1 110 ? 2.565 10.691 -8.672 1.00 87.38 110 GLY A C 1
ATOM 847 O O . GLY A 1 110 ? 2.358 11.284 -9.725 1.00 87.38 110 GLY A O 1
ATOM 848 N N . GLY A 1 111 ? 2.275 11.234 -7.486 1.00 79.81 111 GLY A N 1
ATOM 849 C CA . GLY A 1 111 ? 1.738 12.589 -7.332 1.00 79.81 111 GLY A CA 1
ATOM 850 C C . GLY A 1 111 ? 0.266 12.756 -7.731 1.00 79.81 111 GLY A C 1
ATOM 851 O O . GLY A 1 111 ? -0.257 13.864 -7.628 1.00 79.81 111 GLY A O 1
ATOM 852 N N . CYS A 1 112 ? -0.427 11.685 -8.143 1.00 78.31 112 CYS A N 1
ATOM 853 C CA . CYS A 1 112 ? -1.874 11.724 -8.348 1.00 78.31 112 CYS A CA 1
ATOM 854 C C . CYS A 1 112 ? -2.614 11.483 -7.025 1.00 78.31 112 CYS A C 1
ATOM 856 O O . CYS A 1 112 ? -2.659 10.366 -6.509 1.00 78.31 112 CYS A O 1
ATOM 858 N N . TRP A 1 113 ? -3.235 12.534 -6.495 1.00 76.00 113 TRP A N 1
ATOM 859 C CA . TRP A 1 113 ? -3.957 12.518 -5.217 1.00 76.00 113 TRP A CA 1
ATOM 860 C C . TRP A 1 113 ? -5.222 11.642 -5.248 1.00 76.00 113 TRP A C 1
ATOM 862 O O . TRP A 1 113 ? -5.698 11.180 -4.207 1.00 76.00 113 TRP A O 1
ATOM 872 N N . GLU A 1 114 ? -5.744 11.343 -6.439 1.00 75.31 114 GLU A N 1
ATOM 873 C CA . GLU A 1 114 ? -7.006 10.621 -6.616 1.00 75.31 114 GLU A CA 1
ATOM 874 C C . GLU A 1 114 ? -6.884 9.087 -6.555 1.00 75.31 114 GLU A C 1
ATOM 876 O O . GLU A 1 114 ? -7.912 8.415 -6.461 1.00 75.31 114 GLU A O 1
ATOM 881 N N . HIS A 1 115 ? -5.672 8.521 -6.558 1.00 85.88 115 HIS A N 1
ATOM 882 C CA . HIS A 1 115 ? -5.465 7.077 -6.746 1.00 85.88 115 HIS A CA 1
ATOM 883 C C . HIS A 1 115 ? -4.871 6.364 -5.521 1.00 85.88 115 HIS A C 1
ATOM 885 O O . HIS A 1 115 ? -5.392 6.484 -4.415 1.00 85.88 115 HIS A O 1
ATOM 891 N N . ILE A 1 116 ? -3.827 5.560 -5.744 1.00 94.38 116 ILE A N 1
ATOM 892 C CA . ILE A 1 116 ? -3.196 4.684 -4.763 1.00 94.38 116 ILE A CA 1
ATOM 893 C C . ILE A 1 116 ? -2.225 5.503 -3.921 1.00 94.38 116 ILE A C 1
ATOM 895 O O . ILE A 1 116 ? -1.366 6.217 -4.444 1.00 94.38 116 ILE A O 1
ATOM 899 N N . TRP A 1 117 ? -2.361 5.369 -2.611 1.00 96.94 117 TRP A N 1
ATOM 900 C CA . TRP A 1 117 ? -1.492 5.987 -1.626 1.00 96.94 117 TRP A CA 1
ATOM 901 C C . TRP A 1 117 ? -0.651 4.919 -0.950 1.00 96.94 117 TRP A C 1
ATOM 903 O O . TRP A 1 117 ? -1.094 3.780 -0.804 1.00 96.94 117 TRP A O 1
ATOM 913 N N . GLN A 1 118 ? 0.561 5.300 -0.563 1.00 95.81 118 GLN A N 1
ATOM 914 C CA . GLN A 1 118 ? 1.438 4.498 0.278 1.00 95.81 118 GLN A CA 1
ATOM 915 C C . GLN A 1 118 ? 1.558 5.138 1.655 1.00 95.81 118 GLN A C 1
ATOM 917 O O . GLN A 1 118 ? 1.720 6.355 1.747 1.00 95.81 118 GLN A O 1
ATOM 922 N N . CYS A 1 119 ? 1.531 4.323 2.698 1.00 96.44 119 CYS A N 1
ATOM 923 C CA . CYS A 1 119 ? 1.755 4.745 4.077 1.00 96.44 119 CYS A CA 1
ATOM 924 C C . CYS A 1 119 ? 2.786 3.830 4.751 1.00 96.44 119 CYS A C 1
ATOM 926 O O . CYS A 1 119 ? 3.209 2.820 4.177 1.00 96.44 119 CYS A O 1
ATOM 928 N N . THR A 1 120 ? 3.226 4.193 5.951 1.00 94.88 120 THR A N 1
ATOM 929 C CA . THR A 1 120 ? 4.055 3.325 6.793 1.00 94.88 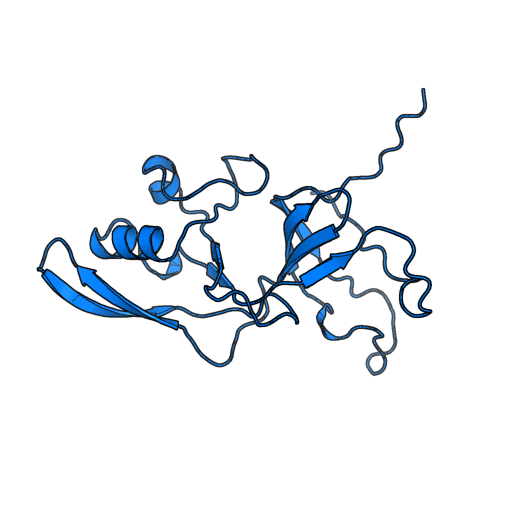120 THR A CA 1
ATOM 930 C C . THR A 1 120 ? 3.196 2.354 7.605 1.00 94.88 120 THR A C 1
ATOM 932 O O . THR A 1 120 ? 1.964 2.441 7.630 1.00 94.88 120 THR A O 1
ATOM 935 N N . TYR A 1 121 ? 3.856 1.402 8.270 1.00 94.50 121 TYR A N 1
ATOM 936 C CA . TYR A 1 121 ? 3.197 0.514 9.225 1.00 94.50 121 TYR A CA 1
ATOM 937 C C . TYR A 1 121 ? 2.595 1.306 10.391 1.00 94.50 121 TYR A C 1
ATOM 939 O O . TYR A 1 121 ? 1.467 1.037 10.785 1.00 94.50 121 TYR A O 1
ATOM 947 N N . GLU A 1 122 ? 3.334 2.282 10.918 1.00 95.06 122 GLU A N 1
ATOM 948 C CA . GLU A 1 122 ? 2.936 3.109 12.060 1.00 95.06 122 GLU A CA 1
ATOM 949 C C . GLU A 1 122 ? 1.692 3.928 11.717 1.00 95.06 122 GLU A C 1
ATOM 951 O O . GLU A 1 122 ? 0.702 3.871 12.434 1.00 95.06 122 GLU A O 1
ATOM 956 N N . GLU A 1 123 ? 1.698 4.583 10.556 1.00 96.75 123 GLU A N 1
ATOM 957 C CA . GLU A 1 123 ? 0.548 5.322 10.034 1.00 96.75 123 GLU A CA 1
ATOM 958 C C . GLU A 1 123 ? -0.703 4.436 9.893 1.00 96.75 123 GLU A C 1
ATOM 960 O O . GLU A 1 123 ? -1.808 4.841 10.259 1.00 96.75 123 GLU A O 1
ATOM 965 N N . ALA A 1 124 ? -0.543 3.212 9.379 1.00 96.44 124 ALA A N 1
ATOM 966 C CA . ALA A 1 124 ? -1.645 2.261 9.271 1.00 96.44 124 ALA A CA 1
ATOM 967 C C . ALA A 1 124 ? -2.117 1.770 10.651 1.00 96.44 124 ALA A C 1
ATOM 969 O O . ALA A 1 124 ? -3.320 1.656 10.885 1.00 96.44 124 ALA A O 1
ATOM 970 N N . ALA A 1 125 ? -1.190 1.488 11.567 1.00 95.56 125 ALA A N 1
ATOM 971 C CA . ALA A 1 125 ? -1.488 1.031 12.919 1.00 95.56 125 ALA A CA 1
ATOM 972 C C . ALA A 1 125 ? -2.242 2.096 13.724 1.00 95.56 125 ALA A C 1
ATOM 974 O O . ALA A 1 125 ? -3.237 1.759 14.362 1.00 95.56 125 ALA A O 1
ATOM 975 N N . ASP A 1 126 ? -1.835 3.362 13.635 1.00 95.69 126 ASP A N 1
ATOM 976 C CA . ASP A 1 126 ? -2.511 4.489 14.282 1.00 95.69 126 ASP A CA 1
ATOM 977 C C . ASP A 1 126 ? -3.927 4.674 13.717 1.00 95.69 126 ASP A C 1
ATOM 979 O O . ASP A 1 126 ? -4.901 4.772 14.465 1.00 95.69 126 ASP A O 1
ATOM 983 N N . ALA A 1 127 ? -4.086 4.595 12.391 1.00 96.75 127 ALA A N 1
ATOM 984 C CA . ALA A 1 127 ? -5.400 4.676 11.752 1.00 96.75 127 ALA A CA 1
ATOM 985 C C . ALA A 1 127 ? -6.355 3.548 12.190 1.00 96.75 127 ALA A C 1
ATOM 987 O O . ALA A 1 127 ? -7.566 3.757 12.309 1.00 96.75 127 ALA A O 1
ATOM 988 N N . LEU A 1 128 ? -5.817 2.346 12.417 1.00 96.19 128 LEU A N 1
ATOM 989 C CA . LEU A 1 128 ? -6.565 1.199 12.936 1.00 96.19 128 LEU A CA 1
ATOM 990 C C . LEU A 1 128 ? -6.861 1.351 14.435 1.00 96.19 128 LEU A C 1
ATOM 992 O O . LEU A 1 128 ? -7.948 0.984 14.880 1.00 96.19 128 LEU A O 1
ATOM 996 N N . ALA A 1 129 ? -5.922 1.895 15.213 1.00 95.44 129 ALA A N 1
ATOM 997 C CA . ALA A 1 129 ? -6.078 2.148 16.645 1.00 95.44 129 ALA A CA 1
ATOM 998 C C . ALA A 1 129 ? -7.207 3.145 16.931 1.00 95.44 129 ALA A C 1
ATOM 1000 O O . ALA A 1 129 ? -7.972 2.959 17.883 1.00 95.44 129 ALA A O 1
ATOM 1001 N N . ASP A 1 130 ? -7.331 4.162 16.079 1.00 94.62 130 ASP A N 1
ATOM 1002 C CA . ASP A 1 130 ? -8.336 5.219 16.174 1.00 94.62 130 ASP A CA 1
ATOM 1003 C C . ASP A 1 130 ? -9.700 4.834 15.578 1.00 94.62 130 ASP A C 1
ATOM 1005 O O . ASP A 1 130 ? -10.616 5.658 15.559 1.00 94.62 130 ASP A O 1
ATOM 1009 N N . ASP A 1 131 ? -9.862 3.594 15.096 1.00 93.69 131 ASP A N 1
ATOM 1010 C CA . ASP A 1 131 ? -11.073 3.117 14.402 1.00 93.69 131 ASP A CA 1
ATOM 1011 C C . ASP A 1 131 ? -11.454 4.019 13.202 1.00 93.69 131 ASP A C 1
ATOM 1013 O O . ASP A 1 131 ? -12.618 4.152 12.805 1.00 93.69 131 ASP A O 1
ATOM 1017 N N . LEU A 1 132 ? -10.453 4.675 12.597 1.00 95.19 132 LEU A N 1
ATOM 1018 C CA . LEU A 1 132 ? -10.649 5.531 11.429 1.00 95.19 132 LEU A CA 1
ATOM 1019 C C . LEU A 1 132 ? -10.990 4.688 10.199 1.00 95.19 132 LEU A C 1
ATOM 1021 O O . LEU A 1 132 ? -11.810 5.088 9.373 1.00 95.19 132 LEU A O 1
ATOM 1025 N N . VAL A 1 133 ? -10.384 3.513 10.077 1.00 96.12 133 VAL A N 1
ATOM 1026 C CA . VAL A 1 133 ? -10.603 2.557 8.989 1.00 96.12 133 VAL A CA 1
ATOM 1027 C C . VAL A 1 133 ? -10.485 1.126 9.494 1.00 96.12 133 VAL A C 1
ATOM 1029 O O . VAL A 1 133 ? -10.011 0.875 10.597 1.00 96.12 133 VAL A O 1
ATOM 1032 N N . LYS A 1 134 ? -10.902 0.173 8.658 1.00 95.56 134 LYS A N 1
ATOM 1033 C CA . LYS A 1 134 ? -10.688 -1.254 8.901 1.00 95.56 134 LYS A CA 1
ATOM 1034 C C . LYS A 1 134 ? -9.473 -1.760 8.134 1.00 95.56 134 LYS A C 1
ATOM 1036 O O . LYS A 1 134 ? -9.036 -1.138 7.169 1.00 95.56 134 LYS A O 1
ATOM 1041 N N . LEU A 1 135 ? -8.970 -2.929 8.524 1.00 95.69 135 LEU A N 1
ATOM 1042 C CA . LEU A 1 135 ? -7.795 -3.538 7.903 1.00 95.69 135 LEU A CA 1
ATOM 1043 C C . LEU A 1 135 ? -7.983 -3.814 6.404 1.00 95.69 135 LEU A C 1
ATOM 1045 O O . LEU A 1 135 ? -7.021 -3.748 5.648 1.00 95.69 135 LEU A O 1
ATOM 1049 N N . GLU A 1 136 ? -9.211 -4.088 5.960 1.00 95.31 136 GLU A N 1
ATOM 1050 C CA . GLU A 1 136 ? -9.528 -4.378 4.556 1.00 95.31 136 GLU A CA 1
ATOM 1051 C C . GLU A 1 136 ? -9.364 -3.165 3.626 1.00 95.31 136 GLU A C 1
ATOM 1053 O O . GLU A 1 136 ? -9.327 -3.328 2.407 1.00 95.31 136 GLU A O 1
ATOM 1058 N N . GLU A 1 137 ? -9.242 -1.958 4.186 1.00 96.06 137 GLU A N 1
ATOM 1059 C CA . GLU A 1 137 ? -8.931 -0.734 3.437 1.00 96.06 137 GLU A CA 1
ATOM 1060 C C . GLU A 1 137 ? -7.450 -0.670 3.022 1.00 96.06 137 GLU A C 1
ATOM 1062 O O . GLU A 1 137 ? -7.078 0.168 2.194 1.00 96.06 137 GLU A O 1
ATOM 1067 N N . PHE A 1 138 ? -6.617 -1.564 3.569 1.00 96.94 138 PHE A N 1
ATOM 1068 C CA . PHE A 1 138 ? -5.198 -1.669 3.264 1.00 96.94 138 PHE A CA 1
ATOM 1069 C C . PHE A 1 138 ? -4.869 -2.897 2.412 1.00 96.94 138 PHE A C 1
ATOM 1071 O O . PHE A 1 138 ? -5.434 -3.985 2.540 1.00 96.94 138 PHE A O 1
ATOM 1078 N N . LEU A 1 139 ? -3.865 -2.730 1.559 1.00 96.56 139 LEU A N 1
ATOM 1079 C CA . LEU A 1 139 ? -3.230 -3.784 0.791 1.00 96.56 139 LEU A CA 1
ATOM 1080 C C . LEU A 1 139 ? -1.745 -3.817 1.155 1.00 96.56 139 LEU A C 1
ATOM 1082 O O . LEU A 1 139 ? -1.012 -2.867 0.897 1.00 96.56 139 LEU A O 1
ATOM 1086 N N . VAL A 1 140 ? -1.315 -4.924 1.761 1.00 95.56 140 VAL A N 1
ATOM 1087 C CA . VAL A 1 140 ? 0.066 -5.120 2.216 1.00 95.56 140 VAL A CA 1
ATOM 1088 C C . VAL A 1 140 ? 0.833 -5.924 1.176 1.00 95.56 140 VAL A C 1
ATOM 1090 O O . VAL A 1 140 ? 0.394 -7.006 0.772 1.00 95.56 140 VAL A O 1
ATOM 1093 N N . VAL A 1 141 ? 1.980 -5.410 0.738 1.00 94.25 141 VAL A N 1
ATOM 1094 C CA . VAL A 1 141 ? 2.836 -6.056 -0.261 1.00 94.25 141 VAL A CA 1
ATOM 1095 C C . VAL A 1 141 ? 4.251 -6.194 0.270 1.00 94.25 141 VAL A C 1
ATOM 1097 O O . VAL A 1 141 ? 4.850 -5.219 0.704 1.00 94.25 141 VAL A O 1
ATOM 1100 N N . ASN A 1 142 ? 4.806 -7.397 0.208 1.00 91.75 142 ASN A N 1
ATOM 1101 C CA . ASN A 1 142 ? 6.191 -7.661 0.554 1.00 91.75 142 ASN A CA 1
ATOM 1102 C C . ASN A 1 142 ? 7.020 -7.959 -0.696 1.00 91.75 142 ASN A C 1
ATOM 1104 O O . ASN A 1 142 ? 6.600 -8.743 -1.545 1.00 91.75 142 ASN A O 1
ATOM 1108 N N . GLY A 1 143 ? 8.207 -7.369 -0.773 1.00 90.25 143 GLY A N 1
ATOM 1109 C CA . GLY A 1 143 ? 9.131 -7.533 -1.888 1.00 90.25 143 GLY A CA 1
ATOM 1110 C C . GLY A 1 143 ? 8.813 -6.653 -3.097 1.00 90.25 143 GLY A C 1
ATOM 1111 O O . GLY A 1 143 ? 7.701 -6.152 -3.274 1.00 90.25 143 GLY A O 1
ATOM 1112 N N . ILE A 1 144 ? 9.828 -6.460 -3.938 1.00 91.31 144 ILE A N 1
ATOM 1113 C CA . ILE A 1 144 ? 9.786 -5.581 -5.114 1.00 91.31 144 ILE A CA 1
ATOM 1114 C C . ILE A 1 144 ? 10.362 -6.269 -6.348 1.00 91.31 144 ILE A C 1
ATOM 1116 O O . ILE A 1 144 ? 11.137 -7.228 -6.271 1.00 91.31 144 ILE A O 1
ATOM 1120 N N . SER A 1 145 ? 9.962 -5.767 -7.508 1.00 88.88 145 SER A N 1
ATOM 1121 C CA . SER A 1 145 ? 10.531 -6.098 -8.809 1.00 88.88 145 SER A CA 1
ATOM 1122 C C . SER A 1 145 ? 11.310 -4.888 -9.319 1.00 88.88 145 SER A C 1
ATOM 1124 O O . SER A 1 145 ? 10.784 -3.776 -9.310 1.00 88.88 145 SER A O 1
ATOM 1126 N N . ILE A 1 146 ? 12.557 -5.104 -9.738 1.00 89.38 146 ILE A N 1
ATOM 1127 C CA . ILE A 1 146 ? 13.458 -4.054 -10.228 1.00 89.38 146 ILE A CA 1
ATOM 1128 C C . ILE A 1 146 ? 13.822 -4.362 -11.679 1.00 89.38 146 ILE A C 1
ATOM 1130 O O . ILE A 1 146 ? 14.186 -5.492 -12.006 1.00 89.38 146 ILE A O 1
ATOM 1134 N N . TRP A 1 147 ? 13.745 -3.344 -12.530 1.00 87.88 147 TRP A N 1
ATOM 1135 C CA . TRP A 1 147 ? 14.178 -3.371 -13.922 1.00 87.88 147 TRP A CA 1
ATOM 1136 C C . TRP A 1 147 ? 15.261 -2.300 -14.126 1.00 87.88 147 TRP A C 1
ATOM 1138 O O . TRP A 1 147 ? 14.915 -1.122 -14.220 1.00 87.88 147 TRP A O 1
ATOM 1148 N N . PRO A 1 148 ? 16.557 -2.661 -14.155 1.00 87.50 148 PRO A N 1
ATOM 1149 C CA . PRO A 1 148 ? 17.638 -1.700 -14.370 1.00 87.50 148 PRO A CA 1
ATOM 1150 C C . PRO A 1 148 ? 17.604 -1.116 -15.792 1.00 87.50 148 PRO A C 1
ATOM 1152 O O . PRO A 1 148 ? 17.200 -1.787 -16.746 1.00 87.50 148 PRO A O 1
ATOM 1155 N N . LYS A 1 149 ? 18.044 0.134 -15.933 1.00 85.31 149 LYS A N 1
ATOM 1156 C CA . LYS A 1 149 ? 18.155 0.887 -17.185 1.00 85.31 149 LYS A CA 1
ATOM 1157 C C . LYS A 1 149 ? 19.635 1.106 -17.497 1.00 85.31 149 LYS A C 1
ATOM 1159 O O . LYS A 1 149 ? 20.369 1.648 -16.684 1.00 85.31 149 LYS A O 1
ATOM 1164 N N . GLY A 1 150 ? 20.073 0.669 -18.674 1.00 75.12 150 GLY A N 1
ATOM 1165 C CA . GLY A 1 150 ? 21.480 0.717 -19.086 1.00 75.12 150 GLY A CA 1
ATOM 1166 C C . GLY A 1 150 ? 21.922 -0.580 -19.759 1.00 75.12 150 GLY A C 1
ATOM 1167 O O . GLY A 1 150 ? 21.168 -1.555 -19.792 1.00 75.12 150 GLY A O 1
ATOM 1168 N N . GLU A 1 151 ? 23.125 -0.580 -20.334 1.00 49.47 151 GLU A N 1
ATOM 1169 C CA . GLU A 1 151 ? 23.723 -1.755 -20.976 1.00 49.47 151 GLU A CA 1
ATOM 1170 C C . GLU A 1 151 ? 24.044 -2.825 -19.931 1.00 49.47 151 GLU A C 1
ATOM 1172 O O . GLU A 1 151 ? 25.128 -2.884 -19.359 1.00 49.47 151 GLU A O 1
ATOM 1177 N N . ILE A 1 152 ? 23.081 -3.709 -19.700 1.00 47.88 152 ILE A N 1
ATOM 1178 C CA . ILE A 1 152 ? 23.397 -5.086 -19.363 1.00 47.88 152 ILE A CA 1
ATOM 1179 C C . ILE A 1 152 ? 23.188 -5.875 -20.655 1.00 47.88 152 ILE A C 1
ATOM 1181 O O . ILE A 1 152 ? 22.092 -6.359 -20.942 1.00 47.88 152 ILE A O 1
ATOM 1185 N N . GLU A 1 153 ? 24.254 -5.966 -21.456 1.00 42.91 153 GLU A N 1
ATOM 1186 C CA . GLU A 1 153 ? 24.456 -7.092 -22.366 1.00 42.91 153 GLU A CA 1
ATOM 1187 C C . GLU A 1 153 ? 24.600 -8.361 -21.516 1.00 42.91 153 GLU A C 1
ATOM 1189 O O . GLU A 1 153 ? 25.691 -8.824 -21.201 1.00 42.91 153 GLU A O 1
ATOM 1194 N N . THR A 1 154 ? 23.472 -8.930 -21.109 1.00 37.69 154 THR A N 1
ATOM 1195 C CA . THR A 1 154 ? 23.361 -10.365 -20.865 1.00 37.69 154 THR A CA 1
ATOM 1196 C C . THR A 1 154 ? 22.109 -10.851 -21.585 1.00 37.69 154 THR A C 1
ATOM 1198 O O . THR A 1 1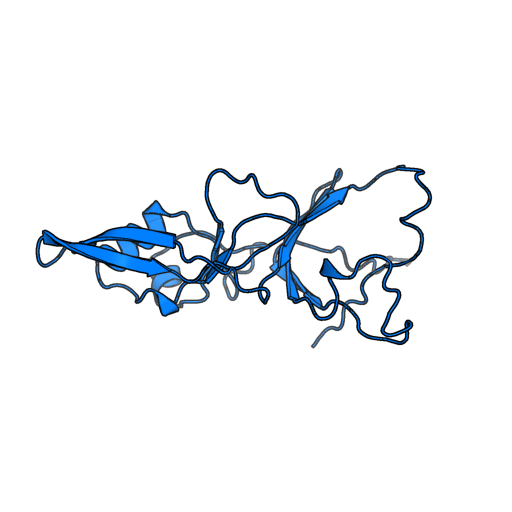54 ? 21.055 -10.213 -21.557 1.00 37.69 154 THR A O 1
ATOM 1201 N N . GLU A 1 155 ? 22.261 -11.947 -22.325 1.00 38.78 155 GLU A N 1
ATOM 1202 C CA . GLU A 1 155 ? 21.415 -12.409 -23.438 1.00 38.78 155 GLU A CA 1
ATOM 1203 C C . GLU A 1 155 ? 19.943 -12.769 -23.107 1.00 38.78 155 GLU A C 1
ATOM 1205 O O . GLU A 1 155 ? 19.271 -13.405 -23.914 1.00 38.78 155 GLU A O 1
ATOM 1210 N N . GLU A 1 156 ? 19.374 -12.346 -21.976 1.00 41.72 156 GLU A N 1
ATOM 1211 C CA . GLU A 1 156 ? 17.992 -12.686 -21.590 1.00 41.72 156 GLU A CA 1
ATOM 1212 C C . GLU A 1 156 ? 16.964 -11.554 -21.780 1.00 41.72 156 GLU A C 1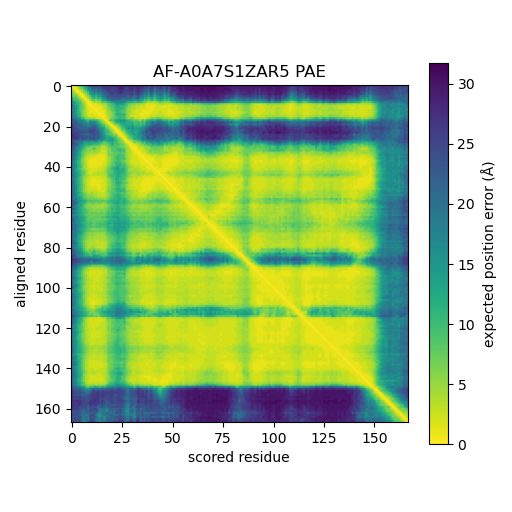
ATOM 1214 O O . GLU A 1 156 ? 15.759 -11.791 -21.653 1.00 41.72 156 GLU A O 1
ATOM 1219 N N . ASN A 1 157 ? 17.389 -10.330 -22.120 1.00 39.12 157 ASN A N 1
ATOM 1220 C CA . ASN A 1 157 ? 16.527 -9.143 -21.992 1.00 39.12 157 ASN A CA 1
ATOM 1221 C C . ASN A 1 157 ? 15.916 -8.589 -23.298 1.00 39.12 157 ASN A C 1
ATOM 1223 O O . ASN A 1 157 ? 15.197 -7.592 -23.283 1.00 39.12 157 ASN A O 1
ATOM 1227 N N . SER A 1 158 ? 16.135 -9.228 -24.447 1.00 34.25 158 SER A N 1
ATOM 1228 C CA . SER A 1 158 ? 15.769 -8.684 -25.767 1.00 34.25 158 SER A CA 1
ATOM 1229 C C . SER A 1 158 ? 14.342 -9.009 -26.251 1.00 34.25 158 SER A C 1
ATOM 1231 O O . SER A 1 158 ? 14.099 -9.066 -27.455 1.00 34.25 158 SER A O 1
ATOM 1233 N N . GLY A 1 159 ? 13.358 -9.200 -25.356 1.00 36.09 159 GLY A N 1
ATOM 1234 C CA . GLY A 1 159 ? 12.037 -9.696 -25.787 1.00 36.09 159 GLY A CA 1
ATOM 1235 C C . GLY A 1 159 ? 10.751 -9.140 -25.176 1.00 36.09 159 GLY A C 1
ATOM 1236 O O . GLY A 1 159 ? 9.702 -9.416 -25.751 1.00 36.09 159 GLY A O 1
ATOM 1237 N N . ASN A 1 160 ? 10.752 -8.408 -24.058 1.00 42.44 160 ASN A N 1
ATOM 1238 C CA . ASN A 1 160 ? 9.507 -8.206 -23.296 1.00 42.44 160 ASN A CA 1
ATOM 1239 C C . ASN A 1 160 ? 9.281 -6.748 -22.873 1.00 42.44 160 ASN A C 1
ATOM 1241 O O . ASN A 1 160 ? 9.314 -6.410 -21.693 1.00 42.44 160 ASN A O 1
ATOM 1245 N N . MET A 1 161 ? 8.988 -5.886 -23.846 1.00 38.81 161 MET A N 1
ATOM 1246 C CA . MET A 1 161 ? 8.404 -4.574 -23.575 1.00 38.81 161 MET A CA 1
ATOM 1247 C C . MET A 1 161 ? 6.897 -4.765 -23.320 1.00 38.81 161 MET A C 1
ATOM 1249 O O . MET A 1 161 ? 6.154 -5.149 -24.222 1.00 38.81 161 MET A O 1
ATOM 1253 N N . LEU A 1 162 ? 6.460 -4.585 -22.069 1.00 42.44 162 LEU A N 1
ATOM 1254 C CA . LEU A 1 162 ? 5.052 -4.669 -21.664 1.00 42.44 162 LEU A CA 1
ATOM 1255 C C . LEU A 1 162 ? 4.243 -3.572 -22.377 1.00 42.44 162 LEU A C 1
ATOM 1257 O O . LEU A 1 162 ? 4.538 -2.385 -22.239 1.00 42.44 162 LEU A O 1
ATOM 1261 N N . GLU A 1 163 ? 3.224 -3.964 -23.144 1.00 33.69 163 GLU A N 1
ATOM 1262 C CA . GLU A 1 163 ? 2.309 -3.020 -23.789 1.00 33.69 163 GLU A CA 1
ATOM 1263 C C . GLU A 1 163 ? 1.450 -2.299 -22.740 1.00 33.69 163 GLU A C 1
ATOM 1265 O O . GLU A 1 163 ? 0.787 -2.918 -21.906 1.00 33.69 163 GLU A O 1
ATOM 1270 N N . SER A 1 164 ? 1.447 -0.966 -22.800 1.00 32.22 164 SER A N 1
ATOM 1271 C CA . SER A 1 164 ? 0.592 -0.114 -21.974 1.00 32.22 164 SER A CA 1
ATOM 1272 C C . SER A 1 164 ? -0.763 0.093 -22.657 1.00 32.22 164 SER A C 1
ATOM 1274 O O . SER A 1 164 ? -0.910 0.921 -23.558 1.00 32.22 164 SER A O 1
ATOM 1276 N N . SER A 1 165 ? -1.786 -0.638 -22.219 1.00 28.16 165 SER A N 1
ATOM 1277 C CA . SER A 1 165 ? -3.172 -0.367 -22.609 1.00 28.16 165 SER A CA 1
ATOM 1278 C C . SER A 1 165 ? -3.740 0.769 -21.752 1.00 28.16 165 SER A C 1
ATOM 1280 O O . SER A 1 165 ? -3.854 0.622 -20.537 1.00 28.16 165 SER A O 1
ATOM 1282 N N . SER A 1 166 ? -4.073 1.895 -22.382 1.00 28.59 166 SER A N 1
ATOM 1283 C CA . SER A 1 166 ? -4.838 2.993 -21.772 1.00 28.59 166 SER A CA 1
ATOM 1284 C C . SER A 1 166 ? -6.335 2.667 -21.813 1.00 28.59 166 SER A C 1
ATOM 1286 O O . SER A 1 166 ? -6.813 2.207 -22.852 1.00 28.59 166 SER A O 1
ATOM 1288 N N . PHE A 1 167 ? -7.035 2.893 -20.698 1.00 34.97 167 PHE A N 1
ATOM 1289 C CA . PHE A 1 167 ? -8.483 3.119 -20.694 1.00 34.97 167 PHE A CA 1
ATOM 1290 C C . PHE A 1 167 ? -8.762 4.584 -21.022 1.00 34.97 167 PHE A C 1
ATOM 1292 O O . PHE A 1 167 ? -7.912 5.425 -20.642 1.00 34.97 167 PHE A O 1
#

InterPro domains:
  IPR003774 AlgH-like [PF02622] (27-159)

Mean predicted aligned error: 10.11 Å

Foldseek 3Di:
DDDPPPVALAAQDKFFQDDPDDDPVDDLDPPRHRWIWGFQDDDQWKTKIFTQPAWDPAWDWDWAQAPVPRDTDIDTATEGETDDPQDPPAWKKKAQDPLCLVVVAAADTRNPSNGIGTHGPVSVRVCVSDVSDDSVRIYTYGDMDMDTDDDPPDPSPPDDDGDRDDD

Organism: NCBI:txid49249

pLDDT: mean 79.37, std 20.77, range [28.16, 97.25]

Solvent-accessible surface area (backbone atoms only — not comparable to full-atom values): 10021 Å² total; per-residue (Å²): 144,80,82,78,81,70,80,70,76,44,30,55,39,76,45,55,35,70,81,83,86,68,60,98,84,62,61,99,61,63,87,44,58,72,32,38,32,39,27,70,40,57,63,85,56,33,37,32,28,31,26,74,74,40,77,45,98,57,59,46,80,41,83,31,55,27,66,88,79,65,45,77,44,81,45,76,45,68,28,18,43,9,40,84,49,72,73,59,95,61,62,49,33,32,34,68,49,65,67,43,55,78,68,60,57,52,44,48,39,58,75,42,82,88,52,52,26,40,37,52,69,64,57,51,41,51,37,47,18,66,66,70,49,60,76,86,57,50,48,37,28,37,29,36,36,77,48,76,50,74,94,70,94,56,100,81,72,91,79,78,83,75,73,83,83,81,131